Protein AF-A0A2V5YJU4-F1 (afdb_monomer)

Foldseek 3Di:
DKDWDDLAVPPDTDDIDDQDPDDFAAFADPDPVDDRPCQFVPWDWDDDQFKIKIKHWTQRDDDPNGRHGDIDMDIDTNQRSFDHLQQWDDKDWEWDDDDPAIKIKIKIFGPWQPQQQHWWWKDKQNRTDTFGHHTGMTMDIDGRDDFAKIWIAGVGVHPSDDIDIYGTD

pLDDT: mean 88.08, std 7.9, range [53.59, 98.19]

Sequence (169 aa):
MWARKSTDNGATWLADMAFSDVVSPLPGQPDPGIVDCYAGDYDYASAVVADHITAWDDGRIPVSGQSQQNTFFDKEPAGTAGIPCGDLVSFQARCKHVTGGDKLQAKVTLTDTSHSGEQVTITVDGNPHAVTINGNKASLSINNEPLGQHTVELTDPAGCFAPVRTNCQ

Nearest PDB structures (foldseek):
  2cov-assembly1_I  TM=4.951E-01  e=1.146E+00  Alcaligenes sp. XY-234
  5nok-assembly1_A  TM=4.017E-01  e=1.031E+00  Bacteroides cellulosilyticus DSM 14838
  5nok-assembly2_B  TM=4.110E-01  e=3.458E+00  Bacteroides cell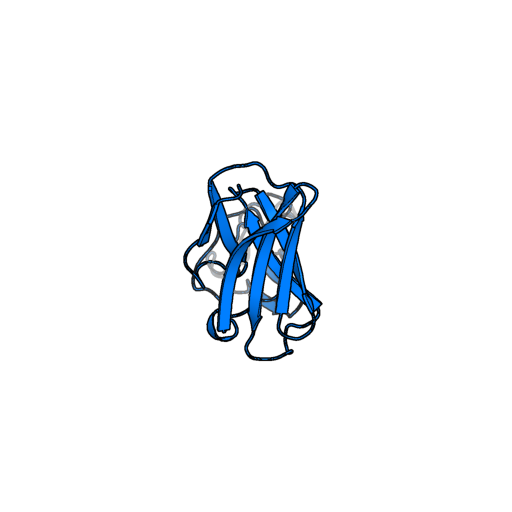ulosilyticus DSM 14838

Mean predicted aligned error: 10.97 Å

Secondary structure (DSSP, 8-state):
-EE---SSTTSS-PPPEE-SSS--PPPP---TTS-GGGTTTT-EEEEETTEEEEEEEE--SEETTEE--EEEEEEEEPPS-PPPGGGEEEEEEEEEEETTEEEEEEEEEESSSTTTT-EEEEEETTEEEEEEEETTEEEEEEESPPSEEEEEEEEETBTSSPPEEEEE-

Structure (mmCIF, N/CA/C/O backbone):
data_AF-A0A2V5YJU4-F1
#
_entry.id   AF-A0A2V5YJU4-F1
#
loop_
_atom_site.group_PDB
_atom_site.id
_atom_site.type_symbol
_atom_site.label_atom_id
_atom_site.label_alt_id
_atom_site.label_comp_id
_atom_site.label_asym_id
_atom_site.label_entity_id
_atom_site.label_seq_id
_atom_site.pdbx_PDB_ins_code
_atom_site.Cartn_x
_atom_site.Cartn_y
_atom_site.Cartn_z
_atom_site.occupancy
_atom_site.B_iso_or_equiv
_atom_site.auth_seq_id
_atom_site.auth_comp_id
_atom_site.auth_asym_id
_atom_site.auth_atom_id
_atom_site.pdbx_PDB_model_num
ATOM 1 N N . MET A 1 1 ? -7.912 10.795 19.894 1.00 84.94 1 MET A N 1
ATOM 2 C CA . MET A 1 1 ? -7.405 9.471 19.477 1.00 84.94 1 MET A CA 1
ATOM 3 C C . MET A 1 1 ? -6.237 9.618 18.513 1.00 84.94 1 MET A C 1
ATOM 5 O O . MET A 1 1 ? -6.352 10.363 17.541 1.00 84.94 1 MET A O 1
ATOM 9 N N . TRP A 1 2 ? -5.139 8.921 18.796 1.00 87.31 2 TRP A N 1
ATOM 10 C CA . TRP A 1 2 ? -4.005 8.732 17.887 1.00 87.31 2 TRP A CA 1
ATOM 11 C C . TRP A 1 2 ? -3.911 7.250 17.536 1.00 87.31 2 TRP A C 1
ATOM 13 O O . TRP A 1 2 ? -4.280 6.406 18.352 1.00 87.31 2 TRP A O 1
ATOM 23 N N . ALA A 1 3 ? -3.475 6.941 16.322 1.00 87.75 3 ALA A N 1
ATOM 24 C CA . ALA A 1 3 ? -3.321 5.569 15.872 1.00 87.75 3 ALA A CA 1
ATOM 25 C C . ALA A 1 3 ? -2.132 5.426 14.922 1.00 87.75 3 ALA A C 1
ATOM 27 O O . ALA A 1 3 ? -1.730 6.361 14.226 1.00 87.75 3 ALA A O 1
ATOM 28 N N . ARG A 1 4 ? -1.624 4.196 14.837 1.00 88.25 4 ARG A N 1
ATOM 29 C CA . ARG A 1 4 ? -0.646 3.781 13.832 1.00 88.25 4 ARG A CA 1
ATOM 30 C C . ARG A 1 4 ? -1.320 2.860 12.831 1.00 88.25 4 ARG A C 1
ATOM 32 O O . ARG A 1 4 ? -2.110 1.999 13.208 1.00 88.25 4 ARG A O 1
ATOM 39 N N . LYS A 1 5 ? -0.965 3.011 11.558 1.00 82.50 5 LYS A N 1
ATOM 40 C CA . LYS A 1 5 ? -1.450 2.167 10.462 1.00 82.50 5 LYS A CA 1
ATOM 41 C C . LYS A 1 5 ? -0.330 1.255 9.979 1.00 82.50 5 LYS A C 1
ATOM 43 O O . LYS A 1 5 ? 0.799 1.705 9.787 1.00 82.50 5 LYS A O 1
ATOM 48 N N . SER A 1 6 ? -0.662 -0.010 9.758 1.00 79.94 6 SER A N 1
ATOM 49 C CA . SER A 1 6 ? 0.148 -0.931 8.966 1.00 79.94 6 SER A CA 1
ATOM 50 C C . SER A 1 6 ? -0.505 -1.113 7.597 1.00 79.94 6 SER A C 1
ATOM 52 O O . SER A 1 6 ? -1.731 -1.188 7.488 1.00 79.94 6 SER A O 1
ATOM 54 N N . THR A 1 7 ? 0.319 -1.160 6.556 1.00 75.06 7 THR A N 1
ATOM 55 C CA . THR A 1 7 ? -0.092 -1.448 5.172 1.00 75.06 7 THR A CA 1
ATOM 56 C C . THR A 1 7 ? 0.400 -2.819 4.701 1.00 75.06 7 THR A C 1
ATOM 58 O O . THR A 1 7 ? 0.233 -3.168 3.541 1.00 75.06 7 THR A O 1
ATOM 61 N N . ASP A 1 8 ? 1.001 -3.602 5.599 1.00 71.25 8 ASP A N 1
ATOM 62 C CA . ASP A 1 8 ? 1.673 -4.877 5.330 1.00 71.25 8 ASP A CA 1
ATOM 63 C C . ASP A 1 8 ? 1.304 -5.946 6.376 1.00 71.25 8 ASP A C 1
ATOM 65 O O . ASP A 1 8 ? 2.131 -6.748 6.813 1.00 71.25 8 ASP A O 1
ATOM 69 N N . ASN A 1 9 ? 0.032 -5.949 6.791 1.00 73.38 9 ASN A N 1
ATOM 70 C CA . ASN A 1 9 ? -0.543 -6.917 7.730 1.00 73.38 9 ASN A CA 1
ATOM 71 C C . ASN A 1 9 ? 0.216 -7.019 9.075 1.00 73.38 9 ASN A C 1
ATOM 73 O O . ASN A 1 9 ? 0.387 -8.096 9.643 1.00 73.38 9 ASN A O 1
ATOM 77 N N . GLY A 1 10 ? 0.681 -5.878 9.583 1.00 78.75 10 GLY A N 1
ATOM 78 C CA . GLY A 1 10 ? 1.323 -5.728 10.888 1.00 78.75 10 GLY A CA 1
ATOM 79 C C . GLY A 1 10 ? 2.843 -5.896 10.898 1.00 78.75 10 GLY A C 1
ATOM 80 O O . GLY A 1 10 ? 3.428 -5.793 11.979 1.00 78.75 10 GLY A O 1
ATOM 81 N N . ALA A 1 11 ? 3.490 -6.138 9.750 1.00 76.94 11 ALA A N 1
ATOM 82 C CA . ALA A 1 11 ? 4.942 -6.323 9.683 1.00 76.94 11 ALA A CA 1
ATOM 83 C C . ALA A 1 11 ? 5.710 -5.015 9.948 1.00 76.94 11 ALA A C 1
ATOM 85 O O . ALA A 1 11 ? 6.695 -5.011 10.692 1.00 76.94 11 ALA A O 1
ATOM 86 N N . THR A 1 12 ? 5.231 -3.895 9.412 1.00 78.56 12 THR A N 1
ATOM 87 C CA . THR A 1 12 ? 5.715 -2.544 9.695 1.00 78.56 12 THR A CA 1
ATOM 88 C C . THR A 1 12 ? 4.556 -1.599 9.998 1.00 78.56 12 THR A C 1
ATOM 90 O O . THR A 1 12 ? 3.384 -1.874 9.739 1.00 78.56 12 THR A O 1
ATOM 93 N N . TRP A 1 13 ? 4.886 -0.473 10.627 1.00 83.12 13 TRP A N 1
ATOM 94 C CA . TRP A 1 13 ? 3.907 0.489 11.115 1.00 83.12 13 TRP A CA 1
ATOM 95 C C . TRP A 1 13 ? 4.377 1.897 10.797 1.00 83.12 13 TRP A C 1
ATOM 97 O O . TRP A 1 13 ? 5.494 2.277 11.164 1.00 83.12 13 TRP A O 1
ATOM 107 N N . LEU A 1 14 ? 3.496 2.677 10.179 1.00 81.69 14 LEU A N 1
ATOM 108 C CA . LEU A 1 14 ? 3.715 4.092 9.918 1.00 81.69 14 LEU A CA 1
ATOM 109 C C . LEU A 1 14 ? 3.895 4.878 11.232 1.00 81.69 14 LEU A C 1
ATOM 111 O O . LEU A 1 14 ? 3.750 4.349 12.348 1.00 81.69 14 LEU A O 1
ATOM 115 N N . ALA A 1 15 ? 4.254 6.154 11.090 1.00 85.19 15 ALA A N 1
ATOM 116 C CA . ALA A 1 15 ? 4.297 7.084 12.210 1.00 85.19 15 ALA A CA 1
ATOM 117 C C . ALA A 1 15 ? 2.916 7.199 12.877 1.00 85.19 15 ALA A C 1
ATOM 119 O O . ALA A 1 15 ? 1.887 6.953 12.248 1.00 85.19 15 ALA A O 1
ATOM 120 N N . ASP A 1 16 ? 2.917 7.561 14.157 1.00 88.81 16 ASP A N 1
ATOM 121 C CA . ASP A 1 16 ? 1.685 7.851 14.882 1.00 88.81 16 ASP A CA 1
ATOM 122 C C . ASP A 1 16 ? 1.004 9.081 14.275 1.00 88.81 16 ASP A C 1
ATOM 124 O O . ASP A 1 16 ? 1.669 10.075 13.967 1.00 88.81 16 ASP A O 1
ATOM 128 N N . MET A 1 17 ? -0.307 9.003 14.066 1.00 85.75 17 MET A N 1
ATOM 129 C CA . MET A 1 17 ? -1.088 10.077 13.460 1.00 85.75 17 MET A CA 1
ATOM 130 C C . MET A 1 17 ? -2.391 10.310 14.215 1.00 85.75 17 MET A C 1
ATOM 132 O O . MET A 1 17 ? -2.959 9.395 14.815 1.00 85.75 17 MET A O 1
ATOM 136 N N . ALA A 1 18 ? -2.879 11.550 14.168 1.00 88.00 18 ALA A N 1
ATOM 137 C CA . ALA A 1 18 ? -4.210 11.866 14.656 1.00 88.00 18 ALA A CA 1
ATOM 138 C C . ALA A 1 18 ? -5.238 11.093 13.819 1.00 88.00 18 ALA A C 1
ATOM 140 O O . ALA A 1 18 ? -5.295 11.257 12.603 1.00 88.00 18 ALA A O 1
ATOM 141 N N . PHE A 1 19 ? -6.006 10.237 14.488 1.00 87.69 19 PHE A N 1
ATOM 142 C CA . PHE A 1 19 ? -7.108 9.485 13.886 1.00 87.69 19 PHE A CA 1
ATOM 143 C C . PHE A 1 19 ? -8.453 10.143 14.194 1.00 87.69 19 PHE A C 1
ATOM 145 O O . PHE A 1 19 ? -9.360 10.122 13.383 1.00 87.69 19 PHE A O 1
ATOM 152 N N . SER A 1 20 ? -8.566 10.764 15.369 1.00 90.12 20 SER A N 1
ATOM 153 C CA . SER A 1 20 ? -9.711 11.609 15.702 1.00 90.12 20 SER A CA 1
ATOM 154 C C . SER A 1 20 ? -9.564 12.986 15.065 1.00 90.12 20 SER A C 1
ATOM 156 O O . SER A 1 20 ? -8.490 13.589 15.122 1.00 90.12 20 SER A O 1
ATOM 158 N N . ASP A 1 21 ? -10.678 13.516 14.574 1.00 88.38 21 ASP A N 1
ATOM 159 C CA . ASP A 1 21 ? -10.839 14.881 14.068 1.00 88.38 21 ASP A CA 1
ATOM 160 C C . ASP A 1 21 ? -10.558 15.980 15.110 1.00 88.38 21 ASP A C 1
ATOM 162 O O . ASP A 1 21 ? -10.220 17.114 14.764 1.00 88.38 21 ASP A O 1
ATOM 166 N N . VAL A 1 22 ? -10.671 15.647 16.397 1.00 88.75 22 VAL A N 1
ATOM 167 C CA . VAL A 1 22 ? -10.398 16.557 17.515 1.00 88.75 22 VAL A CA 1
ATOM 168 C C . VAL A 1 22 ? -9.493 15.932 18.573 1.00 88.75 22 VAL A C 1
ATOM 170 O O . VAL A 1 22 ? -9.457 14.713 18.771 1.00 88.75 22 VAL A O 1
ATOM 173 N N . VAL A 1 23 ? -8.786 16.789 19.311 1.00 88.69 23 VAL A N 1
ATOM 174 C CA . VAL A 1 23 ? -8.130 16.410 20.567 1.00 88.69 23 VAL A CA 1
ATOM 175 C C . VAL A 1 23 ? -9.184 16.386 21.671 1.00 88.69 23 VAL A C 1
ATOM 177 O O . VAL A 1 23 ? -9.905 17.364 21.861 1.00 88.69 23 VAL A O 1
ATOM 180 N N . SER A 1 24 ? -9.260 15.279 22.403 1.00 89.12 24 SER A N 1
ATOM 181 C CA . SER A 1 24 ? -10.233 15.055 23.470 1.00 89.12 24 SER A CA 1
ATOM 182 C C . SER A 1 24 ? -9.541 14.815 24.818 1.00 89.12 24 SER A C 1
ATOM 184 O O . SER A 1 24 ? -8.416 14.307 24.852 1.00 89.12 24 SER A O 1
ATOM 186 N N . PRO A 1 25 ? -10.169 15.208 25.943 1.00 88.25 25 PRO A N 1
ATOM 187 C CA . PRO A 1 25 ? -9.699 14.825 27.266 1.00 88.25 25 PRO A CA 1
ATOM 188 C C . PRO A 1 25 ? -10.011 13.347 27.541 1.00 88.25 25 PRO A C 1
ATOM 190 O O . PRO A 1 25 ? -10.909 12.764 26.927 1.00 88.25 25 PRO A O 1
ATOM 193 N N . LEU A 1 26 ? -9.322 12.774 28.530 1.00 84.31 26 LEU A N 1
ATOM 194 C CA . LEU A 1 26 ? -9.733 11.499 29.112 1.00 84.31 26 LEU A CA 1
ATOM 195 C C . LEU A 1 26 ? -11.143 11.663 29.721 1.00 84.31 26 LEU A C 1
ATOM 197 O O . LEU A 1 26 ? -11.398 12.681 30.380 1.00 84.31 26 LEU A O 1
ATOM 201 N N . PRO A 1 27 ? -12.066 10.718 29.495 1.00 87.38 27 PRO A N 1
ATOM 202 C CA . PRO A 1 27 ? -13.363 10.732 30.151 1.00 87.38 27 PRO A CA 1
ATOM 203 C C . PRO A 1 27 ? -13.183 10.587 31.664 1.00 87.38 27 PRO A C 1
ATOM 205 O O . PRO A 1 27 ? -12.269 9.920 32.147 1.00 87.38 27 PRO A O 1
ATOM 208 N N . GLY A 1 28 ? -14.050 11.248 32.425 1.00 83.81 28 GLY A N 1
ATOM 209 C CA . GLY A 1 28 ? -14.133 11.034 33.863 1.00 83.81 28 GLY A CA 1
ATOM 210 C C . GLY A 1 28 ? -14.881 9.738 34.169 1.00 83.81 28 GLY A C 1
ATOM 211 O O . GLY A 1 28 ? -15.783 9.352 33.426 1.00 83.81 28 GLY A O 1
ATOM 212 N N . GLN A 1 29 ? -14.555 9.103 35.295 1.00 81.88 29 GLN A N 1
ATOM 213 C CA . GLN A 1 29 ? -15.323 7.991 35.864 1.00 81.88 29 GLN A CA 1
ATOM 214 C C . GLN A 1 29 ? -16.048 8.454 37.135 1.00 81.88 29 GLN A C 1
ATOM 216 O O . GLN A 1 29 ? -15.545 8.289 38.242 1.00 81.88 29 GLN A O 1
ATOM 221 N N . PRO A 1 30 ? -17.219 9.105 37.019 1.00 78.31 30 PRO A N 1
ATOM 222 C CA . PRO A 1 30 ? -17.971 9.548 38.191 1.00 78.31 30 PRO A CA 1
ATOM 223 C C . PRO A 1 30 ? -18.713 8.402 38.900 1.00 78.31 30 PRO A C 1
ATOM 225 O O . PRO A 1 30 ? -19.250 8.624 39.986 1.00 78.31 30 PRO A O 1
ATOM 228 N N . ASP A 1 31 ? -18.788 7.211 38.293 1.00 81.38 31 ASP A N 1
ATOM 229 C CA . ASP A 1 31 ? -19.407 6.028 38.891 1.00 81.38 31 ASP A CA 1
ATOM 230 C C . ASP A 1 31 ? -18.394 5.289 39.789 1.00 81.38 31 ASP A C 1
ATOM 232 O O . ASP A 1 31 ? -17.468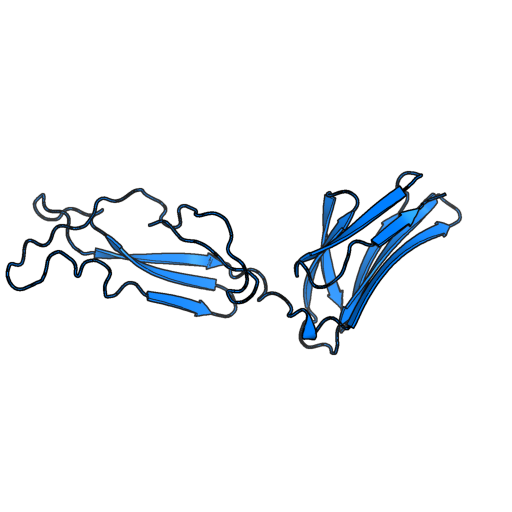 4.664 39.271 1.00 81.38 31 ASP A O 1
ATOM 236 N N . PRO A 1 32 ? -18.569 5.294 41.125 1.00 84.69 32 PRO A N 1
ATOM 237 C CA . PRO A 1 32 ? -17.641 4.647 42.052 1.00 84.69 32 PRO A CA 1
ATOM 238 C C . PRO A 1 32 ? -17.657 3.109 41.977 1.00 84.69 32 PRO A C 1
ATOM 240 O O . PRO A 1 32 ? -16.841 2.462 42.634 1.00 84.69 32 PRO A O 1
ATOM 243 N N . GLY A 1 33 ? -18.599 2.510 41.239 1.00 86.62 33 GLY A N 1
ATOM 244 C CA . GLY A 1 33 ? -18.648 1.074 40.962 1.00 86.62 33 GLY A CA 1
ATOM 245 C C . GLY A 1 33 ? -17.784 0.636 39.776 1.00 86.62 33 GLY A C 1
ATOM 246 O O . GLY A 1 33 ? -17.611 -0.568 39.579 1.00 86.62 33 GLY A O 1
ATOM 247 N N . ILE A 1 34 ? -17.242 1.581 39.002 1.00 80.31 34 ILE A N 1
ATOM 248 C CA . ILE A 1 34 ? -16.405 1.334 37.824 1.00 80.31 34 ILE A CA 1
ATOM 249 C C . ILE A 1 34 ? -14.967 1.765 38.129 1.00 80.31 34 ILE A C 1
ATOM 251 O O . ILE A 1 34 ? -14.733 2.758 38.810 1.00 80.31 34 ILE A O 1
ATOM 255 N N . VAL A 1 35 ? -13.984 0.993 37.661 1.00 83.81 35 VAL A N 1
ATOM 256 C CA . VAL A 1 35 ? -12.568 1.304 37.889 1.00 83.81 35 VAL A CA 1
ATOM 257 C C . VAL A 1 35 ? -12.116 2.389 36.913 1.00 83.81 35 VAL A C 1
ATOM 259 O O . VAL A 1 35 ? -12.266 2.230 35.703 1.00 83.81 35 VAL A O 1
ATOM 262 N N . ASP A 1 36 ? -11.484 3.444 37.435 1.00 74.75 36 ASP A N 1
ATOM 263 C CA . ASP A 1 36 ? -10.995 4.601 36.667 1.00 74.75 36 ASP A CA 1
ATOM 264 C C . ASP A 1 36 ? -10.164 4.250 35.421 1.00 74.75 36 ASP A C 1
ATOM 266 O O . ASP A 1 36 ? -10.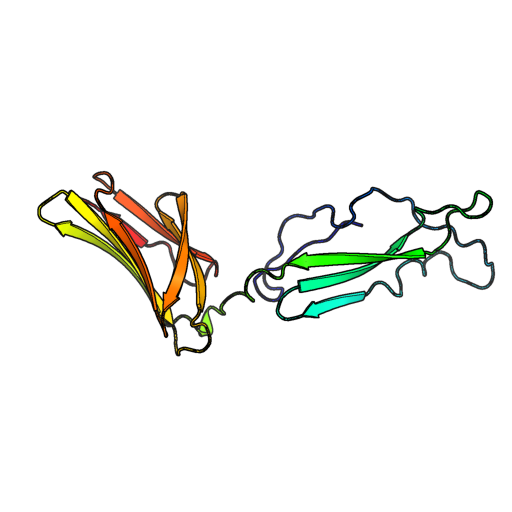187 4.974 34.427 1.00 74.75 36 ASP A O 1
ATOM 270 N N . CYS A 1 37 ? -9.441 3.127 35.449 1.00 78.38 37 CYS A N 1
ATOM 271 C CA . CYS A 1 37 ? -8.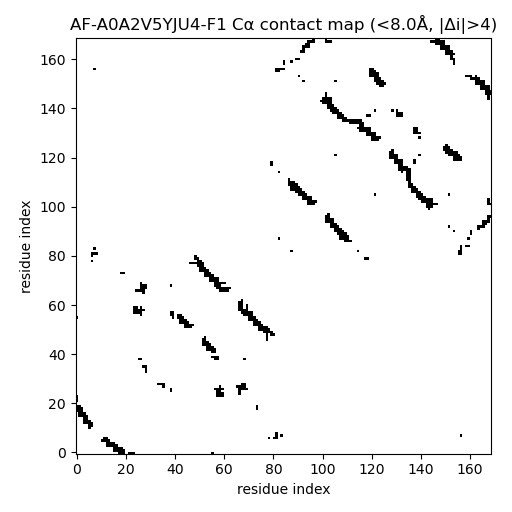579 2.687 34.354 1.00 78.38 37 CYS A CA 1
ATOM 272 C C . CYS A 1 37 ? -9.284 1.872 33.257 1.00 78.38 37 CYS A C 1
ATOM 274 O O . CYS A 1 37 ? -8.597 1.432 32.344 1.00 78.38 37 CYS A O 1
ATOM 276 N N . TYR A 1 38 ? -10.599 1.642 33.343 1.00 83.81 38 TYR A N 1
ATOM 277 C CA . TYR A 1 38 ? -11.356 0.884 32.331 1.00 83.81 38 TYR A CA 1
ATOM 278 C C . TYR A 1 38 ? -11.822 1.737 31.143 1.00 83.81 38 TYR A C 1
ATOM 280 O O . TYR A 1 38 ? -12.417 1.214 30.201 1.00 83.81 38 TYR A O 1
ATOM 288 N N . ALA A 1 39 ? -11.549 3.047 31.157 1.00 80.44 39 ALA A N 1
ATOM 289 C CA . ALA A 1 39 ? -11.735 3.884 29.977 1.00 80.44 39 ALA A CA 1
ATOM 290 C C . ALA A 1 39 ? -10.884 3.333 28.819 1.00 80.44 39 ALA A C 1
ATOM 292 O O . ALA A 1 39 ? -9.660 3.257 28.929 1.00 80.44 39 ALA A O 1
ATOM 293 N N . GLY A 1 40 ? -11.544 2.949 27.726 1.00 80.62 40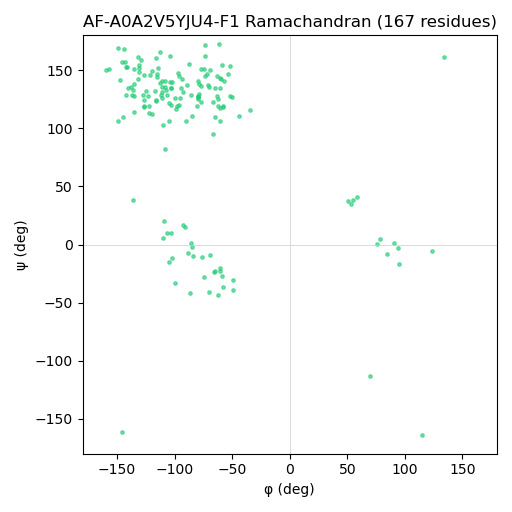 GLY A N 1
ATOM 294 C CA . GLY A 1 40 ? -10.908 2.353 26.551 1.00 80.62 40 GLY A CA 1
ATOM 295 C C . GLY A 1 40 ? -10.874 0.818 26.508 1.00 80.62 40 GLY A C 1
ATOM 296 O O . GLY A 1 40 ? -10.466 0.259 25.494 1.00 80.62 40 GLY A O 1
ATOM 297 N N . ASP A 1 41 ? -11.360 0.103 27.535 1.00 81.69 41 ASP A N 1
ATOM 298 C CA . ASP A 1 41 ? -11.420 -1.379 27.530 1.00 81.69 41 ASP A CA 1
ATOM 299 C C . ASP A 1 41 ? -12.290 -1.946 26.392 1.00 81.69 41 ASP A C 1
ATOM 301 O O . ASP A 1 41 ? -12.167 -3.114 26.013 1.00 81.69 41 ASP A O 1
ATOM 305 N N . TYR A 1 42 ? -13.174 -1.112 25.846 1.00 76.88 42 TYR A N 1
ATOM 306 C CA . TYR A 1 42 ? -14.068 -1.444 24.740 1.00 76.88 42 TYR A CA 1
ATOM 307 C C . TYR A 1 42 ? -13.656 -0.787 23.419 1.00 76.88 42 TYR A C 1
ATOM 309 O O . TYR A 1 42 ? -14.420 -0.848 22.452 1.00 76.88 42 TYR A O 1
ATOM 317 N N . ASP A 1 43 ? -12.465 -0.186 23.361 1.00 89.25 43 ASP A N 1
ATOM 318 C CA . ASP A 1 43 ? -11.904 0.313 22.112 1.00 89.25 43 ASP A CA 1
ATOM 319 C C . ASP A 1 43 ? -11.697 -0.873 21.169 1.00 89.25 43 ASP A C 1
ATOM 321 O O . ASP A 1 43 ? -11.065 -1.880 21.505 1.00 89.25 43 ASP A O 1
ATOM 325 N N . TYR A 1 44 ? -12.266 -0.771 19.973 1.00 90.50 44 TYR A N 1
ATOM 326 C CA . TYR A 1 44 ? -12.277 -1.873 19.028 1.00 90.50 44 TYR A CA 1
ATOM 327 C C . TYR A 1 44 ? -11.918 -1.383 17.639 1.00 90.50 44 TYR A C 1
ATOM 329 O O . TYR A 1 44 ? -12.530 -0.456 17.110 1.00 90.50 44 TYR A O 1
ATOM 337 N N . ALA A 1 45 ? -10.943 -2.047 17.027 1.00 89.25 45 ALA A N 1
ATOM 338 C CA . ALA A 1 45 ? -10.552 -1.810 15.650 1.00 89.25 45 ALA A CA 1
ATOM 339 C C . ALA A 1 45 ? -10.906 -3.025 14.790 1.00 89.25 45 ALA A C 1
ATOM 341 O O . ALA A 1 45 ? -10.743 -4.176 15.195 1.00 89.25 45 ALA A O 1
ATOM 342 N N . SER A 1 46 ? -11.406 -2.775 13.587 1.00 88.19 46 SER A N 1
ATOM 343 C CA . SER A 1 46 ? -11.746 -3.796 12.600 1.00 88.19 46 SER A CA 1
ATOM 344 C C . SER A 1 46 ? -11.255 -3.372 11.225 1.00 88.19 46 SER A C 1
ATOM 346 O O . SER A 1 46 ? -11.494 -2.249 10.788 1.00 88.19 46 SER A O 1
ATOM 348 N N . ALA A 1 47 ? -10.597 -4.291 10.525 1.00 84.44 47 ALA A N 1
ATOM 349 C CA . ALA A 1 47 ? -10.239 -4.115 9.126 1.00 84.44 47 ALA A CA 1
ATOM 350 C C . ALA A 1 47 ? -11.270 -4.836 8.250 1.00 84.44 47 ALA A C 1
ATOM 352 O O . ALA A 1 47 ? -11.449 -6.051 8.353 1.00 84.44 47 ALA A O 1
ATOM 353 N N . VAL A 1 48 ? -11.954 -4.081 7.396 1.00 81.50 48 VAL A N 1
ATOM 354 C CA . VAL A 1 48 ? -12.791 -4.605 6.313 1.00 81.50 48 VAL A CA 1
ATOM 355 C C . VAL A 1 48 ? -12.153 -4.242 4.973 1.00 81.50 48 VAL A C 1
ATOM 357 O O . VAL A 1 48 ? -11.272 -3.393 4.909 1.00 81.50 48 VAL A O 1
ATOM 360 N N . VAL A 1 49 ? -12.596 -4.879 3.887 1.00 71.12 49 VAL A N 1
ATOM 361 C CA . VAL A 1 49 ? -11.936 -4.798 2.566 1.00 71.12 49 VAL A CA 1
ATOM 362 C C . VAL A 1 49 ? -11.627 -3.364 2.112 1.00 71.12 49 VAL A C 1
ATOM 364 O O . VAL A 1 49 ? -10.577 -3.131 1.527 1.00 71.12 49 VAL A O 1
ATOM 367 N N . ALA A 1 50 ? -12.531 -2.415 2.363 1.00 74.62 50 ALA A N 1
ATOM 368 C CA . ALA A 1 50 ? -12.397 -1.036 1.893 1.00 74.62 50 ALA A CA 1
ATOM 369 C C . ALA A 1 50 ? -11.986 -0.034 2.981 1.00 74.62 50 ALA A C 1
ATOM 371 O O . ALA A 1 50 ? -11.602 1.082 2.650 1.00 74.62 50 ALA A O 1
ATOM 372 N N . ASP A 1 51 ? -12.074 -0.398 4.262 1.00 83.31 51 ASP A N 1
ATOM 373 C CA . ASP A 1 51 ? -11.970 0.544 5.378 1.00 83.31 51 ASP A CA 1
ATOM 374 C C . ASP A 1 51 ? -11.324 -0.124 6.606 1.00 83.31 51 ASP A C 1
ATOM 376 O O . ASP A 1 51 ? -11.606 -1.274 6.947 1.00 83.31 51 ASP A O 1
ATOM 380 N N . HIS A 1 52 ? -10.494 0.624 7.321 1.00 86.88 52 HIS A N 1
ATOM 381 C CA . HIS A 1 52 ? -10.098 0.338 8.694 1.00 86.88 52 HIS A CA 1
ATOM 382 C C . HIS A 1 52 ? -10.953 1.203 9.615 1.00 86.88 52 HIS A C 1
ATOM 384 O O . HIS A 1 52 ? -10.890 2.429 9.554 1.00 86.88 52 HIS A O 1
ATOM 390 N N . ILE A 1 53 ? -11.763 0.569 10.453 1.00 90.75 53 ILE A N 1
ATOM 391 C CA . ILE A 1 53 ? -12.729 1.233 11.326 1.00 90.75 53 ILE A CA 1
ATOM 392 C C . ILE A 1 53 ? -12.245 1.071 12.758 1.00 90.75 53 ILE A C 1
ATOM 394 O O . ILE A 1 53 ? -11.947 -0.047 13.176 1.00 90.75 53 ILE A O 1
ATOM 398 N N . THR A 1 54 ? -12.206 2.163 13.514 1.00 92.38 54 THR A N 1
ATOM 399 C CA . THR A 1 54 ? -11.877 2.121 14.941 1.00 92.38 54 THR A CA 1
ATOM 400 C C . THR A 1 54 ? -12.963 2.840 15.713 1.00 92.38 54 THR A C 1
ATOM 402 O O . THR A 1 54 ? -13.307 3.975 15.384 1.00 92.38 54 THR A O 1
ATOM 405 N N . ALA A 1 55 ? -13.488 2.179 16.738 1.00 93.06 55 ALA A N 1
ATOM 406 C CA . ALA A 1 55 ? -14.297 2.790 17.773 1.00 93.06 55 ALA A CA 1
ATOM 407 C C . ALA A 1 55 ? -13.441 2.989 19.023 1.00 93.06 55 ALA A C 1
ATOM 409 O O . ALA A 1 55 ? -12.639 2.116 19.362 1.00 93.06 55 ALA A O 1
ATOM 410 N N . TRP A 1 56 ? -13.610 4.127 19.686 1.00 92.19 56 TRP A N 1
ATOM 411 C CA . TRP A 1 56 ? -12.939 4.423 20.945 1.00 92.19 56 TRP A CA 1
ATOM 412 C C . TRP A 1 56 ? -13.843 5.205 21.892 1.00 92.19 56 TRP A C 1
ATOM 414 O O . TRP A 1 56 ? -14.779 5.881 21.455 1.00 92.19 56 TRP A O 1
ATOM 424 N N . ASP A 1 57 ? -13.550 5.136 23.184 1.00 90.62 57 ASP A N 1
ATOM 425 C CA . ASP A 1 57 ? -14.195 5.958 24.203 1.00 90.62 57 ASP A CA 1
ATOM 426 C C . ASP A 1 57 ? -13.405 7.251 24.471 1.00 90.62 57 ASP A C 1
ATOM 428 O O . ASP A 1 57 ? -12.186 7.223 24.654 1.00 90.62 57 ASP A O 1
ATOM 432 N N . ASP A 1 58 ? -14.074 8.413 24.487 1.00 91.19 58 ASP A N 1
ATOM 433 C CA . ASP A 1 58 ? -13.453 9.638 25.005 1.00 91.19 58 ASP A CA 1
ATOM 434 C C . ASP A 1 58 ? -14.409 10.653 25.650 1.00 91.19 58 ASP A C 1
ATOM 436 O O . ASP A 1 58 ? -15.634 10.565 25.571 1.00 91.19 58 ASP A O 1
ATOM 440 N N . GLY A 1 59 ? -13.809 11.648 26.317 1.00 90.31 59 GLY A N 1
ATOM 441 C CA . GLY A 1 59 ? -14.497 12.636 27.142 1.00 90.31 59 GLY A CA 1
ATOM 442 C C . GLY A 1 59 ? -14.901 13.934 26.443 1.00 90.31 59 GLY A C 1
ATOM 443 O O . GLY A 1 59 ? -15.123 14.930 27.136 1.00 90.31 59 GLY A O 1
ATOM 444 N N . ARG A 1 60 ? -14.944 14.003 25.103 1.00 92.00 60 ARG A N 1
ATOM 445 C CA . ARG A 1 60 ? -15.112 15.292 24.392 1.00 92.00 60 ARG A CA 1
ATOM 446 C C . ARG A 1 60 ? -16.470 15.970 24.613 1.00 92.00 60 ARG A C 1
ATOM 448 O O . ARG A 1 60 ? -16.570 17.183 24.439 1.00 92.00 60 ARG A O 1
ATOM 455 N N . ILE A 1 61 ? -17.511 15.211 24.970 1.00 90.44 61 ILE A N 1
ATOM 456 C CA . ILE A 1 61 ? -18.861 15.737 25.223 1.00 90.44 61 ILE A CA 1
ATOM 457 C C . ILE A 1 61 ? -19.122 15.753 26.736 1.00 90.44 61 ILE A C 1
ATOM 459 O O . ILE A 1 61 ? -19.352 14.696 27.333 1.00 90.44 61 ILE A O 1
ATOM 463 N N . PRO A 1 62 ? -19.121 16.936 27.379 1.00 89.31 62 PRO A N 1
ATOM 464 C CA . PRO A 1 62 ? -19.470 17.043 28.784 1.00 89.31 62 PRO A CA 1
ATOM 465 C C . PRO A 1 62 ? -20.988 16.959 28.983 1.00 89.31 62 PRO A C 1
ATOM 467 O O . PRO A 1 62 ? -21.762 17.639 28.308 1.00 89.31 62 PRO A O 1
ATOM 470 N N . VAL A 1 63 ? -21.414 16.192 29.986 1.00 87.38 63 VAL A N 1
ATOM 471 C CA . VAL A 1 63 ? -22.798 16.158 30.479 1.00 87.38 63 VAL A CA 1
ATOM 472 C C . VAL A 1 63 ? -22.787 16.662 31.914 1.00 87.38 63 VAL A C 1
ATOM 474 O O . VAL A 1 63 ? -22.037 16.165 32.750 1.00 87.38 63 VAL A O 1
ATOM 477 N N . SER A 1 64 ? -23.574 17.703 32.196 1.00 88.31 64 SER A N 1
ATOM 478 C CA . SER A 1 64 ? -23.606 18.362 33.514 1.00 88.31 64 SER A CA 1
ATOM 479 C C . SER A 1 64 ? -22.219 18.802 34.020 1.00 88.31 64 SER A C 1
ATOM 481 O O . SER A 1 64 ? -21.932 18.746 35.213 1.00 88.31 64 SER A O 1
ATOM 483 N N . GLY A 1 65 ? -21.345 19.231 33.101 1.00 87.06 65 GLY A N 1
ATOM 484 C CA . GLY A 1 65 ? -19.984 19.683 33.411 1.00 87.06 65 GLY A CA 1
ATOM 485 C C . GLY A 1 65 ? -18.964 18.565 33.656 1.00 87.06 65 GLY A C 1
ATOM 486 O O . GLY A 1 65 ? -17.827 18.872 33.995 1.00 87.06 65 GLY A O 1
ATOM 487 N N . GLN A 1 66 ? -19.342 17.296 33.476 1.00 86.44 66 GLN A N 1
ATOM 488 C CA . GLN A 1 66 ? -18.456 16.138 33.606 1.00 86.44 66 GLN A CA 1
ATOM 489 C C . GLN A 1 66 ? -18.228 15.490 32.240 1.00 86.44 66 GLN A C 1
ATOM 491 O O . GLN A 1 66 ? -19.197 15.182 31.541 1.00 86.44 66 GLN A O 1
ATOM 496 N N . SER A 1 67 ? -16.970 15.259 31.868 1.00 89.19 67 SER A N 1
ATOM 497 C CA . SER A 1 67 ? -16.604 14.510 30.660 1.00 89.19 67 SER A CA 1
ATOM 498 C C . SER A 1 67 ? -17.070 13.061 30.793 1.00 89.19 67 SER A C 1
ATOM 500 O O . SER A 1 67 ? -16.539 12.332 31.623 1.00 89.19 67 SER A O 1
ATOM 502 N N . GLN A 1 68 ? -18.080 12.656 30.022 1.00 86.12 68 GLN A N 1
ATOM 503 C CA . GLN A 1 68 ? -18.621 11.292 30.066 1.00 86.12 68 GLN A CA 1
ATOM 504 C C . GLN A 1 68 ? -17.862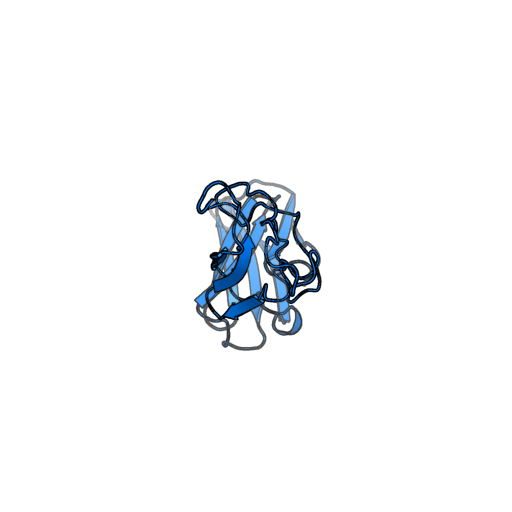 10.362 29.120 1.00 86.12 68 GLN A C 1
ATOM 506 O O . GLN A 1 68 ? -17.334 10.832 28.115 1.00 86.12 68 GLN A O 1
ATOM 511 N N . GLN A 1 69 ? -17.890 9.061 29.416 1.00 86.75 69 GLN A N 1
ATOM 512 C CA . GLN A 1 69 ? -17.495 7.992 28.496 1.00 86.75 69 GLN A CA 1
ATOM 513 C C . GLN A 1 69 ? -18.477 7.916 27.325 1.00 86.75 69 GLN A C 1
ATOM 515 O O . GLN A 1 69 ? -19.563 7.343 27.451 1.00 86.75 69 GLN A O 1
ATOM 520 N N . ASN A 1 70 ? -18.145 8.572 26.215 1.00 87.31 70 ASN A N 1
ATOM 521 C CA . ASN A 1 70 ? -18.913 8.453 24.986 1.00 87.31 70 ASN A CA 1
ATOM 522 C C . ASN A 1 70 ? -18.098 7.708 23.935 1.00 87.31 70 ASN A C 1
ATOM 524 O O . ASN A 1 70 ? -16.939 8.034 23.677 1.00 87.31 70 ASN A O 1
ATOM 528 N N . THR A 1 71 ? -18.760 6.778 23.254 1.00 90.31 71 THR A N 1
ATOM 529 C CA . THR A 1 71 ? -18.168 6.053 22.135 1.00 90.31 71 THR A CA 1
ATOM 530 C C . THR A 1 71 ? -18.209 6.894 20.866 1.00 90.31 71 THR A C 1
ATOM 532 O O . THR A 1 71 ? -19.270 7.343 20.426 1.00 90.31 71 THR A O 1
ATOM 535 N N . PHE A 1 72 ? -17.050 7.040 20.242 1.00 92.06 72 PHE A N 1
ATOM 536 C CA . PHE A 1 72 ? -16.875 7.615 18.918 1.00 92.06 72 PHE A CA 1
ATOM 537 C C . PHE A 1 72 ? -16.330 6.554 17.978 1.00 92.06 72 PHE A C 1
ATOM 539 O O . PHE A 1 72 ? -15.786 5.539 18.406 1.00 92.06 72 PHE A O 1
ATOM 546 N N . PHE A 1 73 ? -16.489 6.785 16.684 1.00 92.00 73 PHE A N 1
ATOM 547 C CA . PHE A 1 73 ? -15.854 5.967 15.672 1.00 92.00 73 PHE A CA 1
ATOM 548 C C . PHE A 1 73 ? -15.407 6.848 14.520 1.00 92.00 73 PHE A C 1
ATOM 550 O O . PHE A 1 73 ? -16.008 7.886 14.243 1.00 92.00 73 PHE A O 1
ATOM 557 N N . ASP A 1 74 ? -14.376 6.388 13.837 1.00 91.62 74 ASP A N 1
ATOM 558 C CA . ASP A 1 74 ? -13.943 6.941 12.569 1.00 91.62 74 ASP A CA 1
ATOM 559 C C . ASP A 1 74 ? -13.441 5.798 11.695 1.00 91.62 74 ASP A C 1
ATOM 561 O O . ASP A 1 74 ? -13.274 4.652 12.144 1.00 91.62 74 ASP A O 1
ATOM 565 N N . LYS A 1 75 ? -13.246 6.103 10.421 1.00 89.50 75 LYS A N 1
ATOM 566 C CA . LYS A 1 75 ? -12.733 5.164 9.448 1.00 89.50 75 LYS A CA 1
ATOM 567 C C . LYS A 1 75 ? -11.664 5.811 8.594 1.00 89.50 75 LYS A C 1
ATOM 569 O O . LYS A 1 75 ? -11.811 6.915 8.085 1.00 89.50 75 LYS A O 1
ATOM 574 N N . GLU A 1 76 ? -10.627 5.036 8.355 1.00 84.62 76 GLU A N 1
ATOM 575 C CA . GLU A 1 76 ? -9.621 5.338 7.357 1.00 84.62 76 GLU A CA 1
ATOM 576 C C . GLU A 1 76 ? -9.816 4.380 6.190 1.00 84.62 76 GLU A C 1
ATOM 578 O O . GLU A 1 76 ? -9.931 3.176 6.430 1.00 84.62 76 GLU A O 1
ATOM 583 N N . PRO A 1 77 ? -9.819 4.852 4.933 1.00 79.88 77 PRO A N 1
ATOM 584 C CA . PRO A 1 77 ? -9.808 3.957 3.793 1.00 79.88 77 PRO A CA 1
ATOM 585 C C . PRO A 1 77 ? -8.689 2.925 3.957 1.00 79.88 77 PRO A C 1
ATOM 587 O O . PRO A 1 77 ? -7.514 3.262 4.197 1.00 79.88 77 PRO A O 1
ATOM 590 N N . ALA A 1 78 ? -9.056 1.651 3.836 1.00 68.69 78 ALA A N 1
ATOM 591 C CA . ALA A 1 78 ? -8.065 0.624 3.614 1.00 68.69 78 ALA A CA 1
ATOM 592 C C . ALA A 1 78 ? -7.401 1.021 2.293 1.00 68.69 78 ALA A C 1
ATOM 594 O O . ALA A 1 78 ? -8.058 1.122 1.255 1.00 68.69 78 ALA A O 1
ATOM 595 N N . GLY A 1 79 ? -6.096 1.305 2.333 1.00 59.25 79 GLY A N 1
ATOM 596 C CA . GLY A 1 79 ? -5.338 1.194 1.090 1.00 59.25 79 GLY A CA 1
ATOM 597 C C . GLY A 1 79 ? -5.605 -0.211 0.556 1.00 59.25 79 GLY A C 1
ATOM 598 O O . GLY A 1 79 ? -5.841 -1.104 1.375 1.00 59.25 79 GLY A O 1
ATOM 599 N N . THR A 1 80 ? -5.647 -0.394 -0.768 1.00 53.59 80 THR A N 1
ATOM 600 C CA . THR A 1 80 ? -5.749 -1.726 -1.396 1.00 53.59 80 THR A CA 1
ATOM 601 C C . THR A 1 80 ? -4.977 -2.716 -0.541 1.00 53.59 80 THR A C 1
ATOM 603 O O . THR A 1 80 ? -3.792 -2.471 -0.316 1.00 53.59 80 THR A O 1
ATOM 606 N N . ALA A 1 81 ? -5.679 -3.700 0.047 1.00 56.97 81 ALA A N 1
ATOM 607 C CA . ALA A 1 81 ? -5.089 -4.662 0.972 1.00 56.97 81 ALA A CA 1
ATOM 608 C C . ALA A 1 81 ? -3.766 -5.110 0.357 1.00 56.97 81 ALA A C 1
ATOM 610 O O . ALA A 1 81 ? -3.781 -5.663 -0.740 1.00 56.97 81 ALA A O 1
ATOM 611 N N . GLY A 1 82 ? -2.650 -4.707 0.975 1.00 67.00 82 GLY A N 1
ATOM 612 C CA . GLY A 1 82 ? -1.368 -4.658 0.278 1.00 67.00 82 GLY A CA 1
ATOM 613 C C . GLY A 1 82 ? -1.087 -5.996 -0.385 1.00 67.00 82 GLY A C 1
ATOM 614 O O . GLY A 1 82 ? -1.199 -7.033 0.269 1.00 67.00 82 GLY A O 1
ATOM 615 N N . ILE A 1 83 ? -0.776 -5.976 -1.681 1.00 82.50 83 ILE A N 1
ATOM 616 C CA . ILE A 1 83 ? -0.509 -7.197 -2.441 1.00 82.50 83 ILE A CA 1
ATOM 617 C C . ILE A 1 83 ? 0.650 -7.928 -1.744 1.00 82.50 83 ILE A C 1
ATOM 619 O O . ILE A 1 83 ? 1.736 -7.355 -1.621 1.00 82.50 83 ILE A O 1
ATOM 623 N N . PRO A 1 84 ? 0.465 -9.159 -1.243 1.00 85.69 84 PRO A N 1
ATOM 624 C CA . PRO A 1 84 ? 1.525 -9.860 -0.534 1.00 85.69 84 PRO A CA 1
ATOM 625 C C . PRO A 1 84 ? 2.755 -10.064 -1.422 1.00 85.69 84 PRO A C 1
ATOM 627 O O . PRO A 1 84 ? 2.637 -10.412 -2.596 1.00 85.69 84 PRO A O 1
ATOM 630 N N . CYS A 1 85 ? 3.965 -9.957 -0.860 1.00 85.62 85 CYS A N 1
ATOM 631 C CA . CYS A 1 85 ? 5.181 -10.237 -1.634 1.00 85.62 85 CYS A CA 1
ATOM 632 C C . CYS A 1 85 ? 5.209 -11.666 -2.205 1.00 85.62 85 CYS A C 1
ATOM 634 O O . CYS A 1 85 ? 5.826 -11.889 -3.242 1.00 85.62 85 CYS A O 1
ATOM 636 N N . GLY A 1 86 ? 4.535 -12.624 -1.554 1.00 87.88 86 GLY A N 1
ATOM 637 C CA . GLY A 1 86 ? 4.393 -13.997 -2.051 1.00 87.88 86 GLY A CA 1
ATOM 638 C C . GLY A 1 86 ? 3.585 -14.111 -3.348 1.00 87.88 86 GLY A C 1
ATOM 639 O O . GLY A 1 86 ? 3.797 -15.056 -4.106 1.00 87.88 86 GLY A O 1
ATOM 640 N N . ASP A 1 87 ? 2.731 -13.127 -3.636 1.00 92.00 87 ASP A N 1
ATOM 641 C CA . ASP A 1 87 ? 1.929 -13.066 -4.859 1.00 92.00 87 ASP A CA 1
ATOM 642 C C . ASP A 1 87 ? 2.665 -12.353 -5.999 1.00 92.00 87 ASP A C 1
ATOM 644 O O . ASP A 1 87 ? 2.226 -12.384 -7.151 1.00 92.00 87 ASP A O 1
ATOM 648 N N . LEU A 1 88 ? 3.831 -11.757 -5.721 1.00 94.56 88 LEU A N 1
ATOM 649 C CA . LEU A 1 88 ? 4.686 -11.146 -6.728 1.00 94.56 88 LEU A CA 1
ATOM 650 C C . LEU A 1 88 ? 5.787 -12.107 -7.181 1.00 94.56 88 LEU A C 1
ATOM 652 O O . LEU A 1 88 ? 6.670 -12.505 -6.428 1.00 94.56 88 LEU A O 1
ATOM 656 N N . VAL A 1 89 ? 5.794 -12.421 -8.472 1.00 97.19 89 VAL A N 1
ATOM 657 C CA . VAL A 1 89 ? 6.761 -13.341 -9.084 1.00 97.19 89 VAL A CA 1
ATOM 658 C C . VAL A 1 89 ? 8.039 -12.619 -9.495 1.00 97.19 89 VAL A C 1
ATOM 660 O O . VAL A 1 89 ? 9.138 -13.158 -9.376 1.00 97.19 89 VAL A O 1
ATOM 663 N N . SER A 1 90 ? 7.916 -11.417 -10.062 1.00 97.31 90 SER A N 1
ATOM 664 C CA . SER A 1 90 ? 9.087 -10.658 -10.511 1.00 97.31 90 SER A CA 1
ATOM 665 C C . SER A 1 90 ? 8.811 -9.172 -10.665 1.00 97.31 90 SER A C 1
ATOM 667 O O . SER A 1 90 ? 7.716 -8.765 -11.062 1.00 97.31 90 SER A O 1
ATOM 669 N N . PHE A 1 91 ? 9.865 -8.387 -10.460 1.00 98.06 91 PHE A N 1
ATOM 670 C CA . PHE A 1 91 ? 9.937 -6.978 -10.807 1.00 98.06 91 PHE A CA 1
ATOM 671 C C . PHE A 1 91 ? 11.122 -6.732 -11.742 1.00 98.06 91 PHE A C 1
ATOM 673 O O . PHE A 1 91 ? 12.239 -7.180 -11.486 1.00 98.06 91 PHE A O 1
ATOM 680 N N . GLN A 1 92 ? 10.866 -6.074 -12.871 1.00 97.94 92 GLN A N 1
ATOM 681 C CA . GLN A 1 92 ? 11.866 -5.809 -13.904 1.00 97.94 92 GLN A CA 1
ATOM 682 C C . GLN A 1 92 ? 11.713 -4.380 -14.408 1.00 97.94 92 GLN A C 1
ATOM 684 O O . GLN A 1 92 ? 10.602 -3.968 -14.735 1.00 97.94 92 GLN A O 1
ATOM 689 N N . ALA A 1 93 ? 12.826 -3.668 -14.563 1.00 97.62 93 ALA A N 1
ATOM 690 C CA . ALA A 1 93 ? 12.863 -2.372 -15.227 1.00 97.62 93 ALA A CA 1
ATOM 691 C C . ALA A 1 93 ? 13.977 -2.326 -16.277 1.00 97.62 93 ALA A C 1
ATOM 693 O O . ALA A 1 93 ? 15.004 -2.992 -16.138 1.00 97.62 93 ALA A O 1
ATOM 694 N N . ARG A 1 94 ? 13.754 -1.568 -17.352 1.00 96.31 94 ARG A N 1
ATOM 695 C CA . ARG A 1 94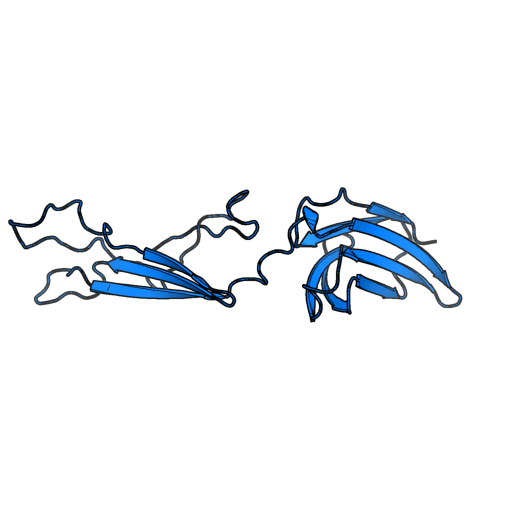 ? 14.742 -1.311 -18.406 1.00 96.31 94 ARG A CA 1
ATOM 696 C C . ARG A 1 94 ? 14.431 -0.019 -19.153 1.00 96.31 94 ARG A C 1
ATOM 698 O O . ARG A 1 94 ? 13.265 0.308 -19.357 1.00 96.31 94 ARG A O 1
ATOM 705 N N . CYS A 1 95 ? 15.464 0.629 -19.664 1.00 95.06 95 CYS A N 1
ATOM 706 C CA . CYS A 1 95 ? 15.355 1.626 -20.721 1.00 95.06 95 CYS A CA 1
ATOM 707 C C . CYS A 1 95 ? 15.465 0.928 -22.078 1.00 95.06 95 CYS A C 1
ATOM 709 O O . CYS A 1 95 ? 16.274 0.016 -22.267 1.00 95.06 95 CYS A O 1
ATOM 711 N N . LYS A 1 96 ? 14.617 1.327 -23.023 1.00 93.12 96 LYS A N 1
ATOM 712 C CA . LYS A 1 96 ? 14.644 0.863 -24.405 1.00 93.12 96 LYS A CA 1
ATOM 713 C C . LYS A 1 96 ? 14.809 2.065 -25.325 1.00 93.12 96 LYS A C 1
ATOM 715 O O . LYS A 1 96 ? 13.902 2.891 -25.404 1.00 93.12 96 LYS A O 1
ATOM 720 N N . HIS A 1 97 ? 15.895 2.068 -26.088 1.00 89.06 97 HIS A N 1
ATOM 721 C CA . HIS A 1 97 ? 16.101 3.033 -27.156 1.00 89.06 97 HIS A CA 1
ATOM 722 C C . HIS A 1 97 ? 15.082 2.818 -28.278 1.00 89.06 97 HIS A C 1
ATOM 724 O O . HIS A 1 97 ? 14.963 1.714 -28.829 1.00 89.06 97 HIS A O 1
ATOM 730 N N . VAL A 1 98 ? 14.310 3.856 -28.594 1.00 85.75 98 VAL A N 1
ATOM 731 C CA . VAL A 1 98 ? 13.372 3.857 -29.720 1.00 85.75 98 VAL A CA 1
ATOM 732 C C . VAL A 1 98 ? 13.553 5.119 -30.553 1.00 85.75 98 VAL A C 1
ATOM 734 O O . VAL A 1 98 ? 13.962 6.169 -30.065 1.00 85.75 98 VAL A O 1
ATOM 737 N N . THR A 1 99 ? 13.246 5.018 -31.845 1.00 78.44 99 THR A N 1
ATOM 738 C CA . THR A 1 99 ? 13.283 6.164 -32.756 1.00 78.44 99 THR A CA 1
ATOM 739 C C . THR A 1 99 ? 12.291 7.223 -32.267 1.00 78.44 99 THR A C 1
ATOM 741 O O . THR A 1 99 ? 11.083 7.027 -32.379 1.00 78.44 99 THR A O 1
ATOM 744 N N . GLY A 1 100 ? 12.802 8.315 -31.692 1.00 75.38 100 GLY A N 1
ATOM 745 C CA . GLY A 1 100 ? 11.995 9.385 -31.090 1.00 75.38 100 GLY A CA 1
ATOM 746 C C . GLY A 1 100 ? 12.300 9.694 -29.621 1.00 75.38 100 GLY A C 1
ATOM 747 O O . GLY A 1 100 ? 11.756 10.672 -29.122 1.00 75.38 100 GLY A O 1
ATOM 748 N N . GLY A 1 101 ? 13.171 8.920 -28.965 1.00 82.19 101 GLY A N 1
ATOM 749 C CA . GLY A 1 101 ? 13.601 9.136 -27.580 1.00 82.19 101 GLY A CA 1
ATOM 750 C C . GLY A 1 101 ? 13.575 7.844 -26.768 1.00 82.19 101 GLY A C 1
ATOM 751 O O . GLY A 1 101 ? 12.928 6.872 -27.152 1.00 82.19 101 GLY A O 1
ATOM 752 N N . ASP A 1 102 ? 14.282 7.815 -25.646 1.00 88.44 102 ASP A N 1
ATOM 753 C CA . ASP A 1 102 ? 14.357 6.622 -24.809 1.00 88.44 102 ASP A CA 1
ATOM 754 C C . ASP A 1 102 ? 13.067 6.363 -24.038 1.00 88.44 102 ASP A C 1
ATOM 756 O O . ASP A 1 102 ? 12.345 7.274 -23.625 1.00 88.44 102 ASP A O 1
ATOM 760 N N . LYS A 1 103 ? 12.757 5.078 -23.862 1.00 93.12 103 LYS A N 1
ATOM 761 C CA . LYS A 1 103 ? 11.546 4.625 -23.190 1.00 93.12 103 LYS A CA 1
ATOM 762 C C . LYS A 1 103 ? 11.884 3.798 -21.961 1.00 93.12 103 LYS A C 1
ATOM 764 O O . LYS A 1 103 ? 12.339 2.658 -22.097 1.00 93.12 103 LYS A O 1
ATOM 769 N N . LEU A 1 104 ? 11.585 4.320 -20.777 1.00 96.25 104 LEU A N 1
ATOM 770 C CA . LEU A 1 104 ? 11.688 3.569 -19.532 1.00 96.25 104 LEU A CA 1
ATOM 771 C C . LEU A 1 104 ? 10.455 2.675 -19.371 1.00 96.25 104 LEU A C 1
ATOM 773 O O . LEU A 1 104 ? 9.310 3.114 -19.482 1.00 96.25 104 LEU A O 1
ATOM 777 N N . GLN A 1 105 ? 10.685 1.385 -19.147 1.00 97.12 105 GLN A N 1
ATOM 778 C CA . GLN A 1 105 ? 9.643 0.392 -18.922 1.00 97.12 105 GLN A CA 1
ATOM 779 C C . GLN A 1 105 ? 9.894 -0.324 -17.604 1.00 97.12 105 GLN A C 1
ATOM 781 O O . GLN A 1 105 ? 10.994 -0.834 -17.390 1.00 97.12 105 GLN A O 1
ATOM 786 N N . ALA A 1 106 ? 8.862 -0.446 -16.777 1.00 97.81 106 ALA A N 1
ATOM 787 C CA . ALA A 1 106 ? 8.880 -1.298 -15.597 1.00 97.81 106 ALA A CA 1
ATOM 788 C C . ALA A 1 106 ? 7.690 -2.255 -15.625 1.00 97.81 106 ALA A C 1
ATOM 790 O O . ALA A 1 106 ? 6.622 -1.928 -16.145 1.00 97.81 106 ALA A O 1
ATOM 791 N N . LYS A 1 107 ? 7.881 -3.464 -15.109 1.00 98.19 107 LYS A N 1
ATOM 792 C CA . LYS A 1 107 ? 6.865 -4.510 -15.110 1.00 98.19 107 LYS A CA 1
ATOM 793 C C . LYS A 1 107 ? 6.925 -5.299 -13.814 1.00 98.19 107 LYS A C 1
ATOM 795 O O . LYS A 1 107 ? 7.977 -5.841 -13.473 1.00 98.19 107 LYS A O 1
ATOM 800 N N . VAL A 1 108 ? 5.773 -5.424 -13.170 1.00 98.06 108 VAL A N 1
ATOM 801 C CA . VAL A 1 108 ? 5.528 -6.361 -12.070 1.00 98.06 108 VAL A CA 1
ATOM 802 C C . VAL A 1 108 ? 4.722 -7.529 -12.630 1.00 98.06 108 VAL A C 1
ATOM 804 O O . VAL A 1 108 ? 3.782 -7.319 -13.400 1.00 98.06 108 VAL A O 1
ATOM 807 N N . THR A 1 109 ? 5.105 -8.755 -12.288 1.00 98.19 109 THR A N 1
ATOM 808 C CA . THR A 1 109 ? 4.360 -9.973 -12.644 1.00 98.19 109 THR A CA 1
ATOM 809 C C . THR A 1 109 ? 3.881 -10.652 -11.373 1.00 98.19 109 THR A C 1
ATOM 811 O O . THR A 1 109 ? 4.690 -10.849 -10.470 1.00 98.19 109 THR A O 1
ATOM 814 N N . LEU A 1 110 ? 2.605 -11.021 -11.339 1.00 97.38 110 LEU A N 1
ATOM 815 C CA . LEU A 1 110 ? 1.945 -11.691 -10.227 1.00 97.38 110 LEU A CA 1
ATOM 816 C C . LEU A 1 110 ? 1.746 -13.184 -10.518 1.00 97.38 110 LEU A C 1
ATOM 818 O O . LEU A 1 110 ? 1.840 -13.622 -11.673 1.00 97.38 110 LEU A O 1
ATOM 822 N N . THR A 1 111 ? 1.493 -13.955 -9.464 1.00 96.00 111 THR A N 1
ATOM 823 C CA . THR A 1 111 ? 1.245 -15.404 -9.501 1.00 96.00 111 THR A CA 1
ATOM 824 C C . THR A 1 111 ? -0.002 -15.746 -10.316 1.00 96.00 111 THR A C 1
ATOM 826 O O . THR A 1 111 ? 0.041 -16.649 -11.154 1.00 96.00 111 THR A O 1
ATOM 829 N N . ASP A 1 112 ? -1.080 -14.984 -10.133 1.00 94.00 112 ASP A N 1
ATOM 830 C CA . ASP A 1 112 ? -2.359 -15.154 -10.819 1.00 94.00 112 ASP A CA 1
ATOM 831 C C . ASP A 1 112 ? -3.067 -13.806 -11.088 1.00 94.00 112 ASP A C 1
ATOM 833 O O . ASP A 1 112 ? -2.431 -12.754 -11.153 1.00 94.00 112 ASP A O 1
ATOM 837 N N . THR A 1 113 ? -4.376 -13.841 -11.356 1.00 94.81 113 THR A N 1
ATOM 838 C CA . THR A 1 113 ? -5.189 -12.666 -11.704 1.00 94.81 113 THR A CA 1
ATOM 839 C C . THR A 1 113 ? -6.067 -12.157 -10.559 1.00 94.81 113 THR A C 1
ATOM 841 O O . THR A 1 113 ? -6.956 -11.346 -10.816 1.00 94.81 113 THR A O 1
ATOM 844 N N . SER A 1 114 ? -5.885 -12.650 -9.331 1.00 88.94 114 SER A N 1
ATOM 845 C CA . SER A 1 114 ? -6.701 -12.285 -8.160 1.00 88.94 114 SER A CA 1
ATOM 846 C C . SER A 1 114 ? -6.677 -10.781 -7.871 1.00 88.94 114 SER A C 1
ATOM 848 O O . SER A 1 114 ? -7.722 -10.208 -7.585 1.00 88.94 114 SER A O 1
ATOM 850 N N . HIS A 1 115 ? -5.526 -10.139 -8.081 1.00 87.44 115 HIS A N 1
ATOM 851 C CA . HIS A 1 115 ? -5.317 -8.698 -7.898 1.00 87.44 115 HIS A CA 1
ATOM 852 C C . HIS A 1 115 ? -5.563 -7.859 -9.165 1.00 87.44 115 HIS A C 1
ATOM 854 O O . HIS A 1 115 ? -5.137 -6.706 -9.263 1.00 87.44 115 HIS A O 1
ATOM 860 N N . SER A 1 116 ? -6.209 -8.414 -10.195 1.00 91.25 116 SER A N 1
ATOM 861 C CA . SER A 1 116 ? -6.524 -7.641 -11.400 1.00 91.25 116 SER A CA 1
ATOM 862 C C . SER A 1 116 ? -7.471 -6.483 -11.065 1.00 91.25 116 SER A C 1
ATOM 864 O O . SER A 1 116 ? -8.548 -6.693 -10.519 1.00 91.25 116 SER A O 1
ATOM 866 N N . GLY A 1 117 ? -7.106 -5.265 -11.466 1.00 86.38 117 GLY A N 1
ATOM 867 C CA . GLY A 1 117 ? -7.831 -4.034 -11.133 1.00 86.38 117 GLY A CA 1
ATOM 868 C C . GLY A 1 117 ? -7.285 -3.297 -9.907 1.00 86.38 117 GLY A C 1
ATOM 869 O O . GLY A 1 117 ? -7.551 -2.103 -9.768 1.00 86.38 117 GLY A O 1
ATOM 870 N N . GLU A 1 118 ? -6.473 -3.952 -9.073 1.00 87.81 118 GLU A N 1
ATOM 871 C CA . GLU A 1 118 ? -5.713 -3.284 -8.013 1.00 87.81 118 GLU A CA 1
ATOM 872 C C . GLU A 1 118 ? -4.535 -2.487 -8.592 1.00 87.81 118 GLU A C 1
ATOM 874 O O . GLU A 1 118 ? -4.234 -2.549 -9.792 1.00 87.81 118 GLU A O 1
ATOM 879 N N . GLN A 1 119 ? -3.874 -1.696 -7.748 1.00 88.62 119 GLN A N 1
ATOM 880 C CA . GLN A 1 119 ? -2.756 -0.847 -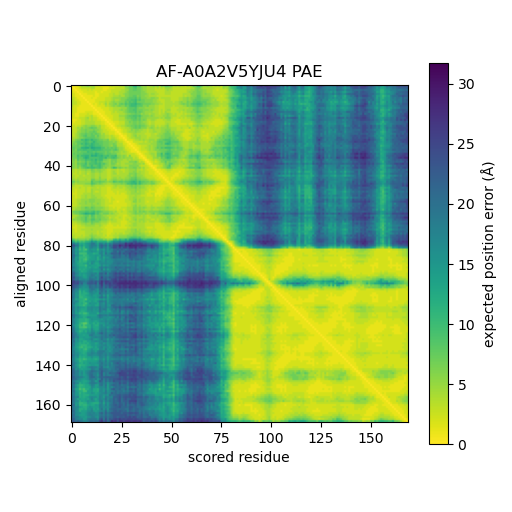8.145 1.00 88.62 119 GLN A CA 1
ATOM 881 C C . GLN A 1 119 ? -1.503 -1.194 -7.350 1.00 88.62 119 GLN A C 1
ATOM 883 O O . GLN A 1 119 ? -1.572 -1.527 -6.174 1.00 88.62 119 GLN A O 1
ATOM 888 N N . VAL A 1 120 ? -0.357 -1.070 -8.012 1.00 90.81 120 VAL A N 1
ATOM 889 C CA . VAL A 1 120 ? 0.966 -1.053 -7.382 1.00 90.81 120 VAL A CA 1
ATOM 890 C C . VAL A 1 120 ? 1.594 0.318 -7.576 1.00 90.81 120 VAL A C 1
ATOM 892 O O . VAL A 1 120 ? 1.336 0.979 -8.586 1.00 90.81 120 VAL A O 1
ATOM 895 N N . THR A 1 121 ? 2.458 0.733 -6.655 1.00 91.56 121 THR A N 1
ATOM 896 C CA . THR A 1 121 ? 3.228 1.974 -6.801 1.00 91.56 121 THR A CA 1
ATOM 897 C C . THR A 1 121 ? 4.658 1.659 -7.204 1.00 91.56 121 THR A C 1
ATOM 899 O O . THR A 1 121 ? 5.390 0.985 -6.478 1.00 91.56 121 THR A O 1
ATOM 902 N N . ILE A 1 122 ? 5.062 2.176 -8.364 1.00 94.94 122 ILE A N 1
ATOM 903 C CA . ILE A 1 122 ? 6.435 2.111 -8.866 1.00 94.94 122 ILE A CA 1
ATOM 904 C C . ILE A 1 122 ? 7.009 3.525 -8.833 1.00 94.94 122 ILE A C 1
ATOM 906 O O . ILE A 1 122 ? 6.415 4.432 -9.413 1.00 94.94 122 ILE A O 1
ATOM 910 N N . THR A 1 123 ? 8.159 3.727 -8.198 1.00 93.81 123 THR A N 1
ATOM 911 C CA . THR A 1 123 ? 8.872 5.006 -8.249 1.00 93.81 123 THR A CA 1
ATOM 912 C C . THR A 1 123 ? 9.963 4.985 -9.314 1.00 93.81 123 THR A C 1
ATOM 914 O O . THR A 1 123 ? 10.608 3.961 -9.548 1.00 93.81 123 THR A O 1
ATOM 917 N N . VAL A 1 124 ? 10.172 6.130 -9.965 1.00 96.44 124 VAL A N 1
ATOM 918 C CA . VAL A 1 124 ? 11.320 6.397 -10.844 1.00 96.44 124 VAL A CA 1
ATOM 919 C C . VAL A 1 124 ? 12.040 7.617 -10.287 1.00 96.44 124 VAL A C 1
ATOM 921 O O . VAL A 1 124 ? 11.470 8.705 -10.223 1.00 96.44 124 VAL A O 1
ATOM 924 N N . ASP A 1 125 ? 13.260 7.416 -9.793 1.00 94.88 125 ASP A N 1
ATOM 925 C CA . ASP A 1 125 ? 14.057 8.429 -9.084 1.00 94.88 125 ASP A CA 1
ATOM 926 C C . ASP A 1 125 ? 13.290 9.119 -7.942 1.00 94.88 125 ASP A C 1
ATOM 928 O O . ASP A 1 125 ? 13.407 10.320 -7.706 1.00 94.88 125 ASP A O 1
ATOM 932 N N . GLY A 1 126 ? 12.468 8.340 -7.231 1.00 89.00 126 GLY A N 1
ATOM 933 C CA . GLY A 1 126 ? 11.627 8.813 -6.131 1.00 89.00 126 GLY A CA 1
ATOM 934 C C . GLY A 1 126 ? 10.280 9.409 -6.553 1.00 89.00 126 GLY A C 1
ATOM 935 O O . GLY A 1 126 ? 9.441 9.636 -5.686 1.00 89.00 126 GLY A O 1
ATOM 936 N N . ASN A 1 127 ? 10.021 9.609 -7.850 1.00 91.88 127 ASN A N 1
ATOM 937 C CA . ASN A 1 127 ? 8.720 10.077 -8.332 1.00 91.88 127 ASN A CA 1
ATOM 938 C C . ASN A 1 127 ? 7.727 8.906 -8.408 1.00 91.88 127 ASN A C 1
ATOM 940 O O . ASN A 1 127 ? 7.992 7.954 -9.147 1.00 91.88 127 ASN A O 1
ATOM 944 N N . PRO A 1 128 ? 6.605 8.933 -7.667 1.00 92.00 128 PRO A N 1
ATOM 945 C CA . PRO A 1 128 ? 5.674 7.813 -7.609 1.00 92.00 128 PRO A CA 1
ATOM 946 C C . PRO A 1 128 ? 4.750 7.744 -8.828 1.00 92.00 128 PRO A C 1
ATOM 948 O O . PRO A 1 128 ? 4.175 8.743 -9.261 1.00 92.00 128 PRO A O 1
ATOM 951 N N . HIS A 1 129 ? 4.539 6.525 -9.320 1.00 93.06 129 HIS A N 1
ATOM 952 C CA . HIS A 1 129 ? 3.565 6.196 -10.353 1.00 93.06 129 HIS A CA 1
ATOM 953 C C . HIS A 1 129 ? 2.658 5.066 -9.875 1.00 93.06 129 HIS A C 1
ATOM 955 O O . HIS A 1 129 ? 3.119 3.950 -9.629 1.00 93.06 129 HIS A O 1
ATOM 961 N N . ALA A 1 130 ? 1.358 5.344 -9.796 1.00 91.25 130 ALA A N 1
ATOM 962 C CA . ALA A 1 130 ? 0.351 4.326 -9.542 1.00 91.25 130 ALA A CA 1
ATOM 963 C C . ALA A 1 130 ? 0.040 3.568 -10.843 1.00 91.25 130 ALA A C 1
ATOM 965 O O . ALA A 1 130 ? -0.263 4.175 -11.875 1.00 91.25 130 ALA A O 1
ATOM 966 N N . VAL A 1 131 ? 0.158 2.240 -10.814 1.00 95.06 131 VAL A N 1
ATOM 967 C CA . VAL A 1 131 ? 0.049 1.378 -11.995 1.00 95.06 131 VAL A CA 1
ATOM 968 C C . VAL A 1 131 ? -0.988 0.297 -11.748 1.00 95.06 131 VAL A C 1
ATOM 970 O O . VAL A 1 131 ? -0.819 -0.555 -10.881 1.00 95.06 131 VAL A O 1
ATOM 973 N N . THR A 1 132 ? -2.044 0.295 -12.558 1.00 94.25 132 THR A N 1
ATOM 974 C CA . THR A 1 132 ? -3.093 -0.725 -12.493 1.00 94.25 132 THR A CA 1
ATOM 975 C C . THR A 1 132 ? -2.594 -2.081 -12.984 1.00 94.25 132 THR A C 1
ATOM 977 O O . THR A 1 132 ? -1.968 -2.198 -14.047 1.00 94.25 132 THR A O 1
ATOM 980 N N . ILE A 1 133 ? -2.933 -3.123 -12.235 1.00 95.56 133 ILE A N 1
ATOM 981 C CA . ILE A 1 133 ? -2.723 -4.512 -12.620 1.00 95.56 133 ILE A CA 1
ATOM 982 C C . ILE A 1 133 ? -3.797 -4.913 -13.631 1.00 95.56 133 ILE A C 1
ATOM 984 O O . ILE A 1 133 ? -4.993 -4.846 -13.363 1.00 95.56 133 ILE A O 1
ATOM 988 N N . ASN A 1 134 ? -3.360 -5.367 -14.803 1.00 95.88 134 ASN A N 1
ATOM 989 C CA . ASN A 1 134 ? -4.212 -5.898 -15.859 1.00 95.88 134 ASN A CA 1
ATOM 990 C C . ASN A 1 134 ? -3.973 -7.409 -15.979 1.00 95.88 134 ASN A C 1
ATOM 992 O O . ASN A 1 134 ? -2.950 -7.847 -16.516 1.00 95.88 134 ASN A O 1
ATOM 996 N N . GLY A 1 135 ? -4.901 -8.213 -15.453 1.00 95.75 135 GLY A N 1
ATOM 997 C CA . GLY A 1 135 ? -4.705 -9.653 -15.304 1.00 95.75 135 GLY A CA 1
ATOM 998 C C . GLY A 1 135 ? -3.665 -9.933 -14.223 1.00 95.75 135 GLY A C 1
ATOM 999 O O . GLY A 1 135 ? -3.900 -9.638 -13.062 1.00 95.75 135 GLY A O 1
ATOM 1000 N N . ASN A 1 136 ? -2.508 -10.476 -14.605 1.00 97.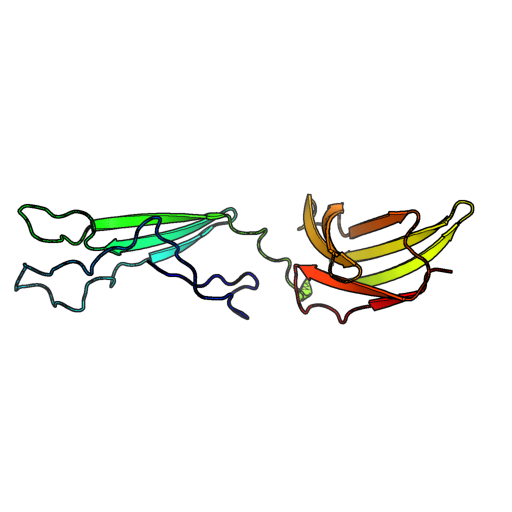00 136 ASN A N 1
ATOM 1001 C CA . ASN A 1 136 ? -1.414 -10.802 -13.682 1.00 97.00 136 ASN A CA 1
ATOM 1002 C C . ASN A 1 136 ? -0.191 -9.881 -13.827 1.00 97.00 136 ASN A C 1
ATOM 1004 O O . ASN A 1 136 ? 0.932 -10.272 -13.497 1.00 97.00 136 ASN A O 1
ATOM 1008 N N . LYS A 1 137 ? -0.357 -8.691 -14.419 1.00 97.81 137 LYS A N 1
ATOM 1009 C CA . LYS A 1 137 ? 0.758 -7.783 -14.725 1.00 97.81 137 LYS A CA 1
ATOM 1010 C C . LYS A 1 137 ? 0.400 -6.329 -14.475 1.00 97.81 137 LYS A C 1
ATOM 1012 O O . LYS A 1 137 ? -0.603 -5.847 -14.989 1.00 97.81 137 LYS A O 1
ATOM 1017 N N . ALA A 1 138 ? 1.302 -5.603 -13.826 1.00 97.69 138 ALA A N 1
ATOM 1018 C CA . ALA A 1 138 ? 1.341 -4.144 -13.862 1.00 97.69 138 ALA A CA 1
ATOM 1019 C C . ALA A 1 138 ? 2.477 -3.711 -14.796 1.00 97.69 138 ALA A C 1
ATOM 1021 O O . ALA A 1 138 ? 3.564 -4.293 -14.766 1.00 97.69 138 ALA A O 1
ATOM 1022 N N . SER A 1 139 ? 2.240 -2.738 -15.676 1.00 97.88 139 SER A N 1
ATOM 1023 C CA . SER A 1 139 ? 3.239 -2.279 -16.652 1.00 97.88 139 SER A CA 1
ATOM 1024 C C . SER A 1 139 ? 3.283 -0.757 -16.726 1.00 97.88 139 SER A C 1
ATOM 1026 O O . SER A 1 139 ? 2.337 -0.128 -17.189 1.00 97.88 139 SER A O 1
ATOM 1028 N N . LEU A 1 140 ? 4.412 -0.188 -16.311 1.00 97.69 140 LEU A N 1
ATOM 1029 C CA . LEU A 1 140 ? 4.743 1.226 -16.447 1.00 97.69 140 LEU A CA 1
ATOM 1030 C C . LEU A 1 140 ? 5.548 1.451 -17.726 1.00 97.69 140 LEU A C 1
ATOM 1032 O O . LEU A 1 140 ? 6.403 0.647 -18.107 1.00 97.69 140 LEU A O 1
ATOM 1036 N N . SER A 1 141 ? 5.277 2.567 -18.389 1.00 96.25 141 SER A N 1
ATOM 1037 C CA . SER A 1 141 ? 5.915 2.948 -19.639 1.00 96.25 141 SER A CA 1
ATOM 1038 C C . SER A 1 141 ? 5.996 4.469 -19.711 1.00 96.25 141 SER A C 1
ATOM 1040 O O . SER A 1 141 ? 4.987 5.110 -20.004 1.00 96.25 141 SER A O 1
ATOM 1042 N N . ILE A 1 142 ? 7.189 5.022 -19.520 1.00 94.69 142 ILE A N 1
ATOM 1043 C CA . ILE A 1 142 ? 7.456 6.456 -19.634 1.00 94.69 142 ILE A CA 1
ATOM 1044 C C . ILE A 1 142 ? 8.241 6.691 -20.921 1.00 94.69 142 ILE A C 1
ATOM 1046 O O . ILE A 1 142 ? 9.212 5.990 -21.207 1.00 94.69 142 ILE A O 1
ATOM 1050 N N . ASN A 1 143 ? 7.765 7.618 -21.747 1.00 92.56 143 ASN A N 1
ATOM 1051 C CA . ASN A 1 143 ? 8.436 7.982 -22.990 1.00 92.56 143 ASN A CA 1
ATOM 1052 C C . ASN A 1 143 ? 9.279 9.235 -22.756 1.00 92.56 143 ASN A C 1
ATOM 1054 O O . ASN A 1 143 ? 8.837 10.126 -22.033 1.00 92.56 143 ASN A O 1
ATOM 1058 N N . ASN A 1 144 ? 10.407 9.335 -23.458 1.00 88.38 144 ASN A N 1
ATOM 1059 C CA . ASN A 1 144 ? 11.327 10.470 -23.390 1.00 88.38 144 ASN A CA 1
ATOM 1060 C C . ASN A 1 144 ? 11.854 10.705 -21.971 1.00 88.38 144 ASN A C 1
ATOM 1062 O O . ASN A 1 144 ? 11.946 11.847 -21.522 1.00 88.38 144 ASN A O 1
ATOM 1066 N N . GLU A 1 145 ? 12.170 9.614 -21.274 1.00 89.81 145 GLU A N 1
ATOM 1067 C CA . GLU A 1 145 ? 12.839 9.701 -19.978 1.00 89.81 145 GLU A CA 1
ATOM 1068 C C . GLU A 1 145 ? 14.199 10.404 -20.162 1.00 89.81 145 GLU A C 1
ATOM 1070 O O . GLU A 1 145 ? 14.832 10.211 -21.211 1.00 89.81 145 GLU A O 1
ATOM 1075 N N . PRO A 1 146 ? 14.652 11.242 -19.208 1.00 89.12 146 PRO A N 1
ATOM 1076 C CA . PRO A 1 146 ? 15.957 11.881 -19.293 1.00 89.12 146 PRO A CA 1
ATOM 1077 C C . PRO A 1 146 ? 17.085 10.878 -19.559 1.00 89.12 146 PRO A C 1
ATOM 1079 O O . PRO A 1 146 ? 17.002 9.703 -19.229 1.00 89.12 146 PRO A O 1
ATOM 1082 N N . LEU A 1 147 ? 18.167 11.340 -20.181 1.00 89.50 147 LEU A N 1
ATOM 1083 C CA . LEU A 1 147 ? 19.333 10.485 -20.383 1.00 89.50 147 LEU A CA 1
ATOM 1084 C C . LEU A 1 147 ? 20.060 10.260 -19.057 1.00 89.50 147 LEU A C 1
ATOM 1086 O O . LEU A 1 147 ? 20.173 11.175 -18.237 1.00 89.50 147 LEU A O 1
ATOM 1090 N N . GLY A 1 148 ? 20.638 9.072 -18.902 1.00 91.75 148 GLY A N 1
ATOM 1091 C CA . GLY A 1 148 ? 21.429 8.707 -17.736 1.00 91.75 148 GLY A CA 1
ATOM 1092 C C . GLY A 1 148 ? 20.814 7.591 -16.902 1.00 91.75 148 GLY A C 1
ATOM 1093 O O . GLY A 1 148 ? 19.977 6.807 -17.358 1.00 91.75 148 GLY A O 1
ATOM 1094 N N . GLN A 1 149 ? 21.329 7.473 -15.679 1.00 95.38 149 GLN A N 1
ATOM 1095 C CA . GLN A 1 149 ? 20.991 6.387 -14.776 1.00 95.38 149 GLN A CA 1
ATOM 1096 C C . GLN A 1 149 ? 19.731 6.719 -13.979 1.00 95.38 149 GLN A C 1
ATOM 1098 O O . GLN A 1 149 ? 19.693 7.729 -13.285 1.00 95.38 149 GLN A O 1
ATOM 1103 N N . HIS A 1 150 ? 18.778 5.793 -13.998 1.00 96.00 150 HIS A N 1
ATOM 1104 C CA . HIS A 1 150 ? 17.545 5.846 -13.226 1.00 96.00 150 HIS A CA 1
ATOM 1105 C C . HIS A 1 150 ? 17.498 4.716 -12.207 1.00 96.00 150 HIS A C 1
ATOM 1107 O O . HIS A 1 150 ? 17.935 3.587 -12.477 1.00 96.00 150 HIS A O 1
ATOM 1113 N N . THR A 1 151 ? 16.931 5.012 -11.045 1.00 97.31 151 THR A N 1
ATOM 1114 C CA . THR A 1 151 ? 16.587 4.027 -10.020 1.00 97.31 151 THR A CA 1
ATOM 1115 C C . THR A 1 151 ? 15.084 3.806 -10.034 1.00 97.31 151 THR A C 1
ATOM 1117 O O . THR A 1 151 ? 14.312 4.742 -9.852 1.00 97.31 151 THR A O 1
ATOM 1120 N N . VAL A 1 152 ? 14.674 2.561 -10.257 1.00 97.81 152 VAL A N 1
ATOM 1121 C CA . VAL A 1 152 ? 13.271 2.160 -10.348 1.00 97.81 152 VAL A CA 1
ATOM 1122 C C . VAL A 1 152 ? 12.958 1.200 -9.209 1.00 97.81 152 VAL A C 1
ATOM 1124 O O . VAL A 1 152 ? 13.623 0.173 -9.066 1.00 97.81 152 VAL A O 1
ATOM 1127 N N . GLU A 1 153 ? 11.952 1.510 -8.403 1.00 95.69 153 GLU A N 1
ATOM 1128 C CA . GLU A 1 153 ? 11.624 0.751 -7.193 1.00 95.69 153 GLU A CA 1
ATOM 1129 C C . GLU A 1 153 ? 10.128 0.439 -7.130 1.00 95.69 153 GLU A C 1
ATOM 1131 O O . GLU A 1 153 ? 9.296 1.244 -7.537 1.00 95.69 153 GLU A O 1
ATOM 1136 N N . LEU A 1 154 ? 9.785 -0.751 -6.636 1.00 94.06 154 LEU A N 1
ATOM 1137 C CA . LEU A 1 154 ? 8.419 -1.095 -6.259 1.00 94.06 154 LEU A CA 1
ATOM 1138 C C . LEU A 1 154 ? 8.232 -0.714 -4.788 1.00 94.06 154 LEU A C 1
ATOM 1140 O O . LEU A 1 154 ? 8.780 -1.377 -3.909 1.00 94.06 154 LEU A O 1
ATOM 1144 N N . THR A 1 155 ? 7.498 0.366 -4.533 1.00 86.94 155 THR A N 1
ATOM 1145 C CA . THR A 1 155 ? 7.295 0.905 -3.178 1.00 86.94 155 THR A CA 1
ATOM 1146 C C . THR A 1 155 ? 5.937 0.550 -2.592 1.00 86.94 155 THR A C 1
ATOM 1148 O O . THR A 1 155 ? 5.722 0.760 -1.405 1.00 86.94 155 THR A O 1
ATOM 1151 N N . ASP A 1 156 ? 5.021 0.027 -3.405 1.00 82.88 156 ASP A N 1
ATOM 1152 C CA . ASP A 1 156 ? 3.769 -0.552 -2.927 1.00 82.88 156 ASP A CA 1
ATOM 1153 C C . ASP A 1 156 ? 3.383 -1.751 -3.810 1.00 82.88 156 ASP A C 1
ATOM 1155 O O . ASP A 1 156 ? 3.070 -1.547 -4.990 1.00 82.88 156 ASP A O 1
ATOM 1159 N N . PRO A 1 157 ? 3.466 -2.989 -3.291 1.00 83.25 157 PRO A N 1
ATOM 1160 C CA . PRO A 1 157 ? 3.925 -3.332 -1.939 1.00 83.25 157 PRO A CA 1
ATOM 1161 C C . PRO A 1 157 ? 5.442 -3.119 -1.768 1.00 83.25 157 PRO A C 1
ATOM 1163 O O . PRO A 1 157 ? 6.244 -3.465 -2.641 1.00 83.25 157 PRO A O 1
ATOM 1166 N N . ALA A 1 158 ? 5.846 -2.541 -0.635 1.00 81.75 158 ALA A N 1
ATOM 1167 C CA . ALA A 1 158 ? 7.248 -2.247 -0.335 1.00 81.75 158 ALA A CA 1
ATOM 1168 C C . ALA A 1 158 ? 8.048 -3.509 0.031 1.00 81.75 158 ALA A C 1
ATOM 1170 O O . ALA A 1 158 ? 7.524 -4.462 0.605 1.00 81.75 158 ALA A O 1
ATOM 1171 N N . GLY A 1 159 ? 9.355 -3.499 -0.245 1.00 79.94 159 GLY A N 1
ATOM 1172 C CA . GLY A 1 159 ? 10.291 -4.507 0.272 1.00 79.94 159 GLY A CA 1
ATOM 1173 C C . GLY A 1 159 ? 10.242 -5.879 -0.411 1.00 79.94 159 GLY A C 1
ATOM 1174 O O . GLY A 1 159 ? 11.032 -6.753 -0.058 1.00 79.94 159 GLY A O 1
ATOM 1175 N N . CYS A 1 160 ? 9.382 -6.075 -1.414 1.00 85.19 160 CYS A N 1
ATOM 1176 C CA . CYS A 1 160 ? 9.291 -7.348 -2.134 1.00 85.19 160 CYS A CA 1
ATOM 1177 C C . CYS A 1 160 ? 10.459 -7.587 -3.105 1.00 85.19 160 CYS A C 1
ATOM 1179 O O . CYS A 1 160 ? 10.816 -8.732 -3.378 1.00 85.19 160 CYS A O 1
ATOM 1181 N N . PHE A 1 161 ? 11.070 -6.519 -3.628 1.00 92.62 161 PHE A N 1
ATOM 1182 C CA . PHE A 1 161 ? 12.209 -6.591 -4.544 1.00 92.62 161 PHE A CA 1
ATOM 1183 C C . PHE A 1 161 ? 13.219 -5.484 -4.254 1.00 92.62 161 PHE A C 1
ATOM 1185 O O . PHE A 1 161 ? 12.859 -4.404 -3.792 1.00 92.62 161 PHE A O 1
ATOM 1192 N N . ALA A 1 162 ? 14.488 -5.735 -4.577 1.00 93.88 162 ALA A N 1
ATOM 1193 C CA . ALA A 1 162 ? 15.505 -4.691 -4.560 1.00 93.88 162 ALA A CA 1
ATOM 1194 C C . ALA A 1 162 ? 15.265 -3.665 -5.693 1.00 93.88 162 ALA A C 1
ATOM 1196 O O . ALA A 1 162 ? 14.783 -4.053 -6.765 1.00 93.88 162 ALA A O 1
ATOM 1197 N N . PRO A 1 163 ? 15.657 -2.388 -5.511 1.00 95.38 163 PRO A N 1
ATOM 1198 C CA . PRO A 1 163 ? 15.594 -1.388 -6.573 1.00 95.38 163 PRO A CA 1
ATOM 1199 C C . PRO A 1 163 ? 16.394 -1.802 -7.814 1.00 95.38 163 PRO A C 1
ATOM 1201 O O . PRO A 1 163 ? 17.510 -2.322 -7.720 1.00 95.38 163 PRO A O 1
ATOM 1204 N N . VAL A 1 164 ? 15.848 -1.519 -8.995 1.00 97.69 164 VAL A N 1
ATOM 1205 C CA . VAL A 1 164 ? 16.474 -1.801 -10.289 1.00 97.69 164 VAL A CA 1
ATOM 1206 C C . VAL A 1 164 ? 17.120 -0.530 -10.825 1.00 97.69 164 VAL A C 1
ATOM 1208 O O . VAL A 1 164 ? 16.468 0.498 -10.978 1.00 97.69 164 VAL A O 1
ATOM 1211 N N . ARG A 1 165 ? 18.408 -0.604 -11.164 1.00 96.62 165 ARG A N 1
ATOM 1212 C CA . ARG A 1 165 ? 19.120 0.484 -11.842 1.00 96.62 165 ARG A CA 1
ATOM 1213 C C . ARG A 1 165 ? 19.112 0.245 -13.347 1.00 96.62 165 ARG A C 1
ATOM 1215 O O . ARG A 1 165 ? 19.546 -0.812 -13.800 1.00 96.62 165 ARG A O 1
ATOM 1222 N N . THR A 1 166 ? 18.658 1.226 -14.117 1.00 94.69 166 THR A N 1
ATOM 1223 C CA . THR A 1 166 ? 18.661 1.196 -15.587 1.00 94.69 166 THR A CA 1
ATOM 1224 C C . THR A 1 166 ? 19.302 2.464 -16.143 1.00 94.69 166 THR A C 1
ATOM 1226 O O . THR A 1 166 ? 19.392 3.459 -15.436 1.00 94.69 166 THR A O 1
ATOM 1229 N N . ASN A 1 167 ? 19.776 2.432 -17.388 1.00 93.19 167 ASN A N 1
ATOM 1230 C CA . ASN A 1 167 ? 20.401 3.579 -18.042 1.00 93.19 167 ASN A CA 1
ATOM 1231 C C . ASN A 1 167 ? 19.726 3.855 -19.389 1.00 93.19 167 ASN A C 1
ATOM 1233 O O . ASN A 1 167 ? 19.662 2.946 -20.216 1.00 93.19 167 ASN A O 1
ATOM 1237 N N . CYS A 1 168 ? 19.237 5.076 -19.584 1.00 91.06 168 CYS A N 1
ATOM 1238 C CA . CYS A 1 168 ? 18.662 5.562 -20.839 1.00 91.06 168 CYS A CA 1
ATOM 1239 C C . CYS A 1 168 ? 19.767 6.283 -21.652 1.00 91.06 168 CYS A C 1
ATOM 1241 O O . CYS A 1 168 ? 20.563 7.024 -21.063 1.00 91.06 168 CYS A O 1
ATOM 1243 N N . GLN A 1 169 ? 19.879 6.016 -22.962 1.00 83.69 169 GLN A N 1
ATOM 1244 C CA . GLN A 1 169 ? 20.987 6.424 -23.851 1.00 83.69 169 GLN A CA 1
ATOM 1245 C C . GLN A 1 169 ? 20.541 7.047 -25.175 1.00 83.69 169 GLN A C 1
ATOM 1247 O O . GLN A 1 169 ? 19.699 6.449 -25.877 1.00 83.69 169 GLN A O 1
#

Radius of gyration: 23.21 Å; Cα contacts (8 Å, |Δi|>4): 373; chains: 1; bounding box: 45×35×75 Å

Solvent-accessible surface area (backbone atoms only — not comparable to full-atom values): 9722 Å² total; per-residue (Å²): 82,70,46,66,52,52,70,57,90,70,77,51,67,55,71,78,37,78,64,42,98,55,91,58,52,79,41,51,67,87,51,88,91,56,66,76,81,54,76,47,77,78,46,44,74,48,80,50,85,63,32,36,36,39,36,39,54,35,13,71,60,61,57,96,87,40,30,35,77,41,81,46,71,51,70,44,72,36,62,74,71,47,64,54,55,90,46,49,72,47,78,51,64,41,46,42,78,46,98,91,44,24,29,40,36,36,38,40,34,38,76,53,51,88,59,40,72,42,71,35,31,39,25,52,72,79,49,77,39,83,30,58,20,60,50,37,34,26,68,51,75,45,75,61,49,72,76,42,82,43,46,37,33,50,64,36,51,59,82,64,59,80,71,40,76,32,60,30,114